Protein AF-A0A1Y1MXB8-F1 (afdb_monomer_lite)

Structure (mmCIF, N/CA/C/O backbone):
data_AF-A0A1Y1MXB8-F1
#
_entry.id   AF-A0A1Y1MXB8-F1
#
loop_
_atom_site.group_PDB
_atom_site.id
_atom_site.type_symbol
_atom_site.label_atom_id
_atom_site.label_alt_id
_atom_site.label_comp_id
_atom_site.label_asym_id
_atom_site.label_entity_id
_atom_site.label_seq_id
_atom_site.pdbx_PDB_ins_code
_atom_site.Cartn_x
_atom_site.Cartn_y
_atom_site.Cartn_z
_atom_site.occupancy
_atom_site.B_iso_or_equiv
_atom_site.auth_seq_id
_atom_site.auth_comp_id
_atom_site.auth_asym_id
_atom_site.auth_atom_id
_atom_site.pdbx_PDB_model_num
ATOM 1 N N . PRO A 1 1 ? 16.538 -4.956 -11.810 1.00 76.12 1 PRO A N 1
ATOM 2 C CA . PRO A 1 1 ? 15.158 -5.272 -11.363 1.00 76.12 1 PRO A CA 1
ATOM 3 C C . PRO A 1 1 ? 15.007 -4.796 -9.917 1.00 76.12 1 PRO A C 1
ATOM 5 O O . PRO A 1 1 ? 15.850 -5.160 -9.105 1.00 76.12 1 PRO A O 1
ATOM 8 N N . ALA A 1 2 ? 14.017 -3.955 -9.611 1.00 78.62 2 ALA A N 1
ATOM 9 C CA . ALA A 1 2 ? 13.865 -3.388 -8.269 1.00 78.62 2 ALA A CA 1
ATOM 10 C C . ALA A 1 2 ? 13.300 -4.430 -7.289 1.00 78.62 2 ALA A C 1
ATOM 12 O O . ALA A 1 2 ? 12.274 -5.040 -7.581 1.00 78.62 2 ALA A O 1
ATOM 13 N N . THR A 1 3 ? 13.949 -4.638 -6.143 1.00 83.38 3 THR A N 1
ATOM 14 C CA . THR A 1 3 ? 13.472 -5.539 -5.070 1.00 83.38 3 THR A CA 1
ATOM 15 C C . THR A 1 3 ? 12.771 -4.795 -3.937 1.00 83.38 3 THR A C 1
ATOM 17 O O . THR A 1 3 ? 12.147 -5.421 -3.090 1.00 83.38 3 THR A O 1
ATOM 20 N N . GLY A 1 4 ? 12.876 -3.463 -3.911 1.00 80.38 4 GLY A N 1
ATOM 21 C CA . GLY A 1 4 ? 12.243 -2.609 -2.904 1.00 80.38 4 GLY A CA 1
ATOM 22 C C . GLY A 1 4 ? 10.760 -2.325 -3.154 1.00 80.38 4 GLY A C 1
ATOM 23 O O . GLY A 1 4 ? 10.104 -1.804 -2.261 1.00 80.38 4 GLY A O 1
ATOM 24 N N . PHE A 1 5 ? 10.234 -2.686 -4.327 1.00 85.31 5 PHE A N 1
ATOM 25 C CA . PHE A 1 5 ? 8.853 -2.406 -4.720 1.00 85.31 5 PHE A CA 1
ATOM 26 C C . PHE A 1 5 ? 7.960 -3.641 -4.632 1.00 85.31 5 PHE A C 1
ATOM 28 O O . PHE A 1 5 ? 8.406 -4.770 -4.864 1.00 85.31 5 PHE A O 1
ATOM 35 N N . GLY A 1 6 ? 6.673 -3.405 -4.389 1.00 90.00 6 GLY A N 1
ATOM 36 C CA . GLY A 1 6 ? 5.624 -4.375 -4.663 1.00 90.00 6 GLY A CA 1
ATOM 37 C C . GLY A 1 6 ? 5.413 -4.583 -6.161 1.00 90.00 6 GLY A C 1
ATOM 38 O O . GLY A 1 6 ? 5.703 -3.715 -6.987 1.00 90.00 6 GLY A O 1
ATOM 39 N N . TYR A 1 7 ? 4.907 -5.755 -6.528 1.00 93.50 7 TYR A N 1
ATOM 40 C CA . TYR A 1 7 ? 4.606 -6.138 -7.901 1.00 93.50 7 TYR A CA 1
ATOM 41 C C . TYR A 1 7 ? 3.158 -6.609 -8.021 1.00 93.50 7 TYR A C 1
ATOM 43 O O . TYR A 1 7 ? 2.707 -7.503 -7.310 1.00 93.50 7 TYR A O 1
ATOM 51 N N . VAL A 1 8 ? 2.450 -6.043 -8.991 1.00 95.38 8 VAL A N 1
ATOM 52 C CA . VAL A 1 8 ? 1.054 -6.328 -9.316 1.00 95.38 8 VAL A CA 1
ATOM 53 C C . VAL A 1 8 ? 1.012 -7.152 -10.596 1.00 95.38 8 VAL A C 1
ATOM 55 O O . VAL A 1 8 ? 1.450 -6.685 -11.651 1.00 95.38 8 VAL A O 1
ATOM 58 N N . LYS A 1 9 ? 0.477 -8.372 -10.530 1.00 95.69 9 LYS A N 1
ATOM 59 C CA . LYS A 1 9 ? 0.225 -9.207 -11.707 1.00 95.69 9 LYS A CA 1
ATOM 60 C C . LYS A 1 9 ? -1.067 -8.762 -12.383 1.00 95.69 9 LYS A C 1
ATOM 62 O O . LYS A 1 9 ? -2.142 -8.821 -11.786 1.00 95.69 9 LYS A O 1
ATOM 67 N N . LEU A 1 10 ? -0.962 -8.366 -13.646 1.00 96.25 10 LEU A N 1
ATOM 68 C CA . LEU A 1 10 ? -2.102 -8.001 -14.474 1.00 96.25 10 LEU A CA 1
ATOM 69 C C . LEU A 1 10 ? -2.939 -9.240 -14.791 1.00 96.25 10 LEU A C 1
ATOM 71 O O . LEU A 1 10 ? -2.434 -10.213 -15.353 1.00 96.25 10 LEU A O 1
ATOM 75 N N . GLY A 1 11 ? -4.221 -9.163 -14.463 1.00 95.81 11 GLY A N 1
ATOM 76 C CA . GLY A 1 11 ? -5.233 -10.130 -14.846 1.00 95.81 11 GLY A CA 1
ATOM 77 C C . GLY A 1 11 ? -6.029 -9.700 -16.069 1.00 95.81 11 GLY A C 1
ATOM 78 O O . GLY A 1 11 ? -5.557 -8.955 -16.949 1.00 95.81 11 GLY A O 1
ATOM 79 N N . ASP A 1 12 ? -7.265 -10.183 -16.099 1.00 96.50 12 ASP A N 1
ATOM 80 C CA . ASP A 1 12 ? -8.226 -9.907 -17.157 1.00 96.50 12 ASP A CA 1
ATOM 81 C C . ASP A 1 12 ? -8.563 -8.419 -17.246 1.00 96.50 12 ASP A C 1
ATOM 83 O O . ASP A 1 12 ? -8.413 -7.648 -16.293 1.00 96.50 12 ASP A O 1
ATOM 87 N N . LYS A 1 13 ? -8.983 -7.996 -18.438 1.00 96.50 13 LYS A N 1
ATOM 88 C CA . LYS A 1 13 ? -9.492 -6.640 -18.639 1.00 96.50 13 LYS A CA 1
ATOM 89 C C . LYS A 1 13 ? -10.829 -6.491 -17.933 1.00 96.50 13 LYS A C 1
ATOM 91 O O . LYS A 1 13 ? -11.679 -7.370 -18.036 1.00 96.50 13 LYS A O 1
ATOM 96 N N . LEU A 1 14 ? -11.004 -5.363 -17.257 1.00 96.50 14 LEU A N 1
ATOM 97 C CA . LEU A 1 14 ? -12.278 -4.986 -16.668 1.00 96.50 14 LEU A CA 1
ATOM 98 C C . LEU A 1 14 ? -12.977 -4.001 -17.599 1.00 96.50 14 LEU A C 1
ATOM 100 O O . LEU A 1 14 ? -12.355 -3.064 -18.101 1.00 96.50 14 LEU A O 1
ATOM 104 N N . ASP A 1 15 ? -14.270 -4.215 -17.819 1.00 95.00 15 ASP A N 1
ATOM 105 C CA . ASP A 1 15 ? -15.105 -3.297 -18.587 1.00 95.00 15 ASP A CA 1
ATOM 106 C C . ASP A 1 15 ? -15.620 -2.186 -17.665 1.00 95.00 15 ASP A C 1
ATOM 108 O O . ASP A 1 15 ? -16.683 -2.290 -17.052 1.00 95.00 15 ASP A O 1
ATOM 112 N N . VAL A 1 16 ? -14.792 -1.154 -17.479 1.00 93.81 16 VAL A N 1
ATOM 113 C CA . VAL A 1 16 ? -15.095 -0.009 -16.614 1.00 93.81 16 VAL A CA 1
ATOM 114 C C . VAL A 1 16 ? -15.215 1.255 -17.470 1.00 93.81 16 VAL A C 1
ATOM 116 O O . VAL A 1 16 ? -14.237 1.650 -18.118 1.00 93.81 16 VAL A O 1
ATOM 119 N N . PRO A 1 17 ? -16.374 1.942 -17.455 1.00 94.12 17 PRO A N 1
ATOM 120 C CA . PRO A 1 17 ? -16.541 3.211 -18.154 1.00 94.12 17 PRO A CA 1
ATOM 121 C C . PRO A 1 17 ? -15.455 4.222 -17.767 1.00 94.12 17 PRO A C 1
ATOM 123 O O . PRO A 1 17 ? -15.167 4.416 -16.588 1.00 94.12 17 PRO A O 1
ATOM 126 N N . ASN A 1 18 ? -14.865 4.884 -18.765 1.00 92.81 18 ASN A N 1
ATOM 127 C CA . ASN A 1 18 ? -13.768 5.855 -18.620 1.00 92.81 18 ASN A CA 1
ATOM 128 C C . ASN A 1 18 ? -12.433 5.297 -18.081 1.00 92.81 18 ASN A C 1
ATOM 130 O O . ASN A 1 18 ? -11.505 6.073 -17.863 1.00 92.81 18 ASN A O 1
ATOM 134 N N . ALA A 1 19 ? -12.291 3.978 -17.926 1.00 93.31 19 ALA A N 1
ATOM 135 C CA . ALA A 1 19 ? -11.037 3.336 -17.528 1.00 93.31 19 ALA A CA 1
ATOM 136 C C . ALA A 1 19 ? -10.708 2.130 -18.437 1.00 93.31 19 ALA A C 1
ATOM 138 O O . ALA A 1 19 ? -10.658 0.992 -17.973 1.00 93.31 19 ALA A O 1
ATOM 139 N N . PRO A 1 20 ? -10.436 2.349 -19.740 1.00 93.44 20 PRO A N 1
ATOM 140 C CA . PRO A 1 20 ? -10.255 1.269 -20.723 1.00 93.44 20 PRO A CA 1
ATOM 141 C C . PRO A 1 20 ? -9.004 0.405 -20.490 1.00 93.44 20 PRO A C 1
ATOM 143 O O . PRO A 1 20 ? -8.865 -0.674 -21.069 1.00 93.44 20 PRO A O 1
ATOM 146 N N . SER A 1 21 ? -8.064 0.884 -19.673 1.00 94.88 21 SER A N 1
ATOM 147 C CA . SER A 1 21 ? -6.863 0.149 -19.276 1.00 94.88 21 SER A CA 1
ATOM 148 C C . SER A 1 21 ? -7.030 -0.611 -17.960 1.00 94.88 21 SER A C 1
ATOM 150 O O . SER A 1 21 ? -6.074 -1.269 -17.552 1.00 94.88 21 SER A O 1
ATOM 152 N N . ALA A 1 22 ? -8.199 -0.550 -17.310 1.00 96.62 22 ALA A N 1
ATOM 153 C CA . ALA A 1 22 ? -8.449 -1.227 -16.044 1.00 96.62 22 ALA A CA 1
ATOM 154 C C . ALA A 1 22 ? -8.281 -2.745 -16.181 1.00 96.62 22 ALA A C 1
ATOM 156 O O . ALA A 1 22 ? -8.768 -3.383 -17.122 1.00 96.62 22 ALA A O 1
ATOM 157 N N . ARG A 1 23 ? -7.570 -3.331 -15.221 1.00 97.44 23 ARG A N 1
ATOM 158 C CA . ARG A 1 23 ? -7.317 -4.769 -15.137 1.00 97.44 23 ARG A CA 1
ATOM 159 C C . ARG A 1 23 ? -7.664 -5.263 -13.751 1.00 97.44 23 ARG A C 1
ATOM 161 O O . ARG A 1 23 ? -7.448 -4.550 -12.774 1.00 97.44 23 ARG A O 1
ATOM 168 N N . LEU A 1 24 ? -8.126 -6.500 -13.669 1.00 97.44 24 LEU A N 1
ATOM 169 C CA . LEU A 1 24 ? -8.154 -7.215 -12.406 1.00 97.44 24 LEU A CA 1
ATOM 170 C C . LEU A 1 24 ? -6.713 -7.441 -11.938 1.00 97.44 24 LEU A C 1
ATOM 172 O O . LEU A 1 24 ? -5.819 -7.664 -12.759 1.00 97.44 24 LEU A O 1
ATOM 176 N N . VAL A 1 25 ? -6.475 -7.399 -10.633 1.00 96.44 25 VAL A N 1
ATOM 177 C CA . VAL A 1 25 ? -5.205 -7.851 -10.065 1.00 96.44 25 VAL A CA 1
ATOM 178 C C . VAL A 1 25 ? -5.309 -9.343 -9.787 1.00 96.44 25 VAL A C 1
ATOM 180 O O . VAL A 1 25 ? -6.090 -9.759 -8.943 1.00 96.44 25 VAL A O 1
ATOM 183 N N . SER A 1 26 ? -4.524 -10.158 -10.495 1.00 92.69 26 SER A N 1
ATOM 184 C CA . SER A 1 26 ? -4.525 -11.618 -10.289 1.00 92.69 26 SER A CA 1
ATOM 185 C C . SER A 1 26 ? -3.614 -12.071 -9.154 1.00 92.69 26 SER A C 1
ATOM 187 O O . SER A 1 26 ? -3.736 -13.195 -8.680 1.00 92.69 26 SER A O 1
ATOM 189 N N . ALA A 1 27 ? -2.629 -11.251 -8.800 1.00 90.06 27 ALA A N 1
ATOM 190 C CA . ALA A 1 27 ? -1.751 -11.473 -7.665 1.00 90.06 27 ALA A CA 1
ATOM 191 C C . ALA A 1 27 ? -1.083 -10.152 -7.298 1.00 90.06 27 ALA A C 1
ATOM 193 O O . ALA A 1 27 ? -0.713 -9.372 -8.181 1.00 90.06 27 ALA A O 1
ATOM 194 N N . PHE A 1 28 ? -0.871 -9.946 -6.011 1.00 89.94 28 PHE A N 1
ATOM 195 C CA . PHE A 1 28 ? -0.035 -8.882 -5.489 1.00 89.94 28 PHE A CA 1
ATOM 196 C C . PHE A 1 28 ? 1.137 -9.535 -4.762 1.00 89.94 28 PHE A C 1
ATOM 198 O O . PHE A 1 28 ? 0.955 -10.565 -4.114 1.00 89.94 28 PHE A O 1
ATOM 205 N N . LYS A 1 29 ? 2.348 -8.996 -4.914 1.00 87.31 29 LYS A N 1
ATOM 206 C CA . LYS A 1 29 ? 3.492 -9.473 -4.145 1.00 87.31 29 LYS A CA 1
ATOM 207 C C . LYS A 1 29 ? 4.392 -8.340 -3.700 1.00 87.31 29 LYS A C 1
ATOM 209 O O . LYS A 1 29 ? 5.020 -7.702 -4.542 1.00 87.31 29 LYS A O 1
ATOM 214 N N . GLU A 1 30 ? 4.514 -8.159 -2.393 1.00 83.81 30 GLU A N 1
ATOM 215 C CA . GLU A 1 30 ? 5.407 -7.155 -1.821 1.00 83.81 30 GLU A CA 1
ATOM 216 C C . GLU A 1 30 ? 6.869 -7.634 -1.804 1.00 83.81 30 GLU A C 1
ATOM 218 O O . GLU A 1 30 ? 7.161 -8.754 -1.377 1.00 83.81 30 GLU A O 1
ATOM 223 N N . LYS A 1 31 ? 7.782 -6.782 -2.295 1.00 85.75 31 LYS A N 1
ATOM 224 C CA . LYS A 1 31 ? 9.251 -6.913 -2.186 1.00 85.75 31 LYS A CA 1
ATOM 225 C C . LYS A 1 31 ? 9.808 -8.320 -2.481 1.00 85.75 31 LYS A C 1
ATOM 227 O O . LYS A 1 31 ? 10.408 -8.950 -1.605 1.00 85.75 31 LYS A O 1
ATOM 232 N N . PRO A 1 32 ? 9.625 -8.850 -3.708 1.00 86.25 32 PRO A N 1
ATOM 233 C CA . PRO A 1 32 ? 10.180 -10.146 -4.081 1.00 86.25 32 PRO A CA 1
ATOM 234 C C . PRO A 1 32 ? 11.715 -10.117 -4.137 1.00 86.25 32 PRO A C 1
ATOM 236 O O . PRO A 1 32 ? 12.337 -9.069 -4.327 1.00 86.25 32 PRO A O 1
ATOM 239 N N . ASP A 1 33 ? 12.335 -11.296 -4.056 1.00 90.62 33 ASP A N 1
ATOM 240 C CA . ASP A 1 33 ? 13.771 -11.441 -4.293 1.00 90.62 33 ASP A CA 1
ATOM 241 C C . ASP A 1 33 ? 14.160 -11.034 -5.733 1.00 90.62 33 ASP A C 1
ATOM 243 O O . ASP A 1 33 ? 13.332 -11.000 -6.649 1.00 90.62 33 ASP A O 1
ATOM 247 N N . ALA A 1 34 ? 15.445 -10.744 -5.955 1.00 90.19 34 ALA A N 1
ATOM 248 C CA . ALA A 1 34 ? 15.939 -10.213 -7.229 1.00 90.19 34 ALA A CA 1
ATOM 249 C C . ALA A 1 34 ? 15.679 -11.132 -8.435 1.00 90.19 34 ALA A C 1
ATOM 251 O O . ALA A 1 34 ? 15.426 -10.643 -9.541 1.00 90.19 34 ALA A O 1
ATOM 252 N N . TYR A 1 35 ? 15.725 -12.451 -8.237 1.00 92.25 35 TYR A N 1
ATOM 253 C CA . TYR A 1 35 ? 15.480 -13.423 -9.299 1.00 92.25 35 TYR A CA 1
ATOM 254 C C . TYR A 1 35 ? 13.995 -13.453 -9.674 1.00 92.25 35 TYR A C 1
ATOM 256 O O . TYR A 1 35 ? 13.644 -13.414 -10.857 1.00 92.25 35 TYR A O 1
ATOM 264 N N . THR A 1 36 ? 13.117 -13.436 -8.674 1.00 90.94 36 THR A N 1
ATOM 265 C CA . THR A 1 36 ? 11.668 -13.336 -8.860 1.00 90.94 36 THR A CA 1
ATOM 266 C C . THR A 1 36 ? 11.277 -12.008 -9.519 1.00 90.94 36 THR A C 1
ATOM 268 O O . THR A 1 36 ? 10.546 -12.008 -10.510 1.00 90.94 36 THR A O 1
ATOM 271 N N . ALA A 1 37 ? 11.838 -10.882 -9.068 1.00 91.12 37 ALA A N 1
ATOM 272 C CA . ALA A 1 37 ? 11.625 -9.565 -9.670 1.00 91.12 37 ALA A CA 1
ATOM 273 C C . ALA A 1 37 ? 12.031 -9.528 -11.156 1.00 91.12 37 ALA A C 1
ATOM 275 O O . ALA A 1 37 ? 11.303 -8.998 -11.999 1.00 91.12 37 ALA A O 1
ATOM 276 N N . ALA A 1 38 ? 13.171 -10.135 -11.509 1.00 90.88 38 ALA A N 1
ATOM 277 C CA . ALA A 1 38 ? 13.617 -10.234 -12.899 1.00 90.88 38 ALA A CA 1
ATOM 278 C C . ALA A 1 38 ? 12.622 -11.014 -13.774 1.00 90.88 38 ALA A C 1
ATOM 280 O O . ALA A 1 38 ? 12.313 -10.584 -14.887 1.00 90.88 38 ALA A O 1
ATOM 281 N N . LYS A 1 39 ? 12.083 -12.129 -13.261 1.00 92.94 39 LYS A N 1
ATOM 282 C CA . LYS A 1 39 ? 11.050 -12.921 -13.948 1.00 92.94 39 LYS A CA 1
ATOM 283 C C . LYS A 1 39 ? 9.745 -12.156 -14.135 1.00 92.94 39 LYS A C 1
ATOM 285 O O . LYS A 1 39 ? 9.106 -12.267 -15.179 1.00 92.94 39 LYS A O 1
ATOM 290 N N . TYR A 1 40 ? 9.335 -11.385 -13.133 1.00 93.44 40 TYR A N 1
ATOM 291 C CA . TYR A 1 40 ? 8.126 -10.572 -13.217 1.00 93.44 40 TYR A CA 1
ATOM 292 C C . TYR A 1 40 ? 8.223 -9.555 -14.351 1.00 93.44 40 TYR A C 1
ATOM 294 O O . TYR A 1 40 ? 7.330 -9.507 -15.200 1.00 93.44 40 TYR A O 1
ATOM 302 N N . LEU A 1 41 ? 9.338 -8.824 -14.429 1.00 88.31 41 LEU A N 1
ATOM 303 C CA . LEU A 1 41 ? 9.574 -7.861 -15.503 1.00 88.31 41 LEU A CA 1
ATOM 304 C C . LEU A 1 41 ? 9.656 -8.535 -16.877 1.00 88.31 41 LEU A C 1
ATOM 306 O O . LEU A 1 41 ? 9.004 -8.075 -17.814 1.00 88.31 41 LEU A O 1
ATOM 310 N N . SER A 1 42 ? 10.394 -9.644 -17.001 1.00 92.19 42 SER A N 1
ATOM 311 C CA . SER A 1 42 ? 10.560 -10.327 -18.292 1.00 92.19 42 SER A CA 1
ATOM 312 C C . SER A 1 42 ? 9.260 -10.918 -18.837 1.00 92.19 42 SER A C 1
ATOM 314 O O . SER A 1 42 ? 9.098 -11.023 -20.050 1.00 92.19 42 SER A O 1
ATOM 316 N N . SER A 1 43 ? 8.306 -11.258 -17.966 1.00 93.06 43 SER A N 1
ATOM 317 C CA . SER A 1 43 ? 6.996 -11.760 -18.388 1.00 93.06 43 SER A CA 1
ATOM 318 C C . SER A 1 43 ? 6.112 -10.706 -19.068 1.00 93.06 43 SER A C 1
ATOM 320 O O . SER A 1 43 ? 5.132 -11.068 -19.713 1.00 93.06 43 SER A O 1
ATOM 322 N N . GLY A 1 44 ? 6.380 -9.410 -18.858 1.00 91.62 44 GLY A N 1
ATOM 323 C CA . GLY A 1 44 ? 5.525 -8.303 -19.309 1.00 91.62 44 GLY A CA 1
ATOM 324 C C . GLY A 1 44 ? 4.167 -8.192 -18.593 1.00 91.62 44 GLY A C 1
ATOM 325 O O . GLY A 1 44 ? 3.454 -7.200 -18.778 1.00 91.62 44 GLY A O 1
ATOM 326 N N . ASN A 1 45 ? 3.824 -9.160 -17.738 1.00 93.62 45 ASN A N 1
ATOM 327 C CA . ASN A 1 45 ? 2.526 -9.277 -17.071 1.00 93.62 45 ASN A CA 1
ATOM 328 C C . ASN A 1 45 ? 2.496 -8.661 -15.671 1.00 93.62 45 ASN A C 1
ATOM 330 O O . ASN A 1 45 ? 1.454 -8.688 -15.027 1.00 93.62 45 ASN A O 1
ATOM 334 N N . TYR A 1 46 ? 3.611 -8.110 -15.193 1.00 94.50 46 TYR A N 1
ATOM 335 C CA . TYR A 1 46 ? 3.680 -7.446 -13.896 1.00 94.50 46 TYR A CA 1
ATOM 336 C C . TYR A 1 46 ? 3.941 -5.949 -14.049 1.00 94.50 46 TYR A C 1
ATOM 338 O O . TYR A 1 46 ? 4.567 -5.501 -15.014 1.00 94.50 46 TYR A O 1
ATOM 346 N N . ARG A 1 47 ? 3.450 -5.169 -13.091 1.00 93.62 47 ARG A N 1
ATOM 347 C CA . ARG A 1 47 ? 3.759 -3.747 -12.904 1.00 93.62 47 ARG A CA 1
ATOM 348 C C . ARG A 1 47 ? 4.240 -3.527 -11.479 1.00 93.62 47 ARG A C 1
ATOM 350 O O . ARG A 1 47 ? 3.913 -4.327 -10.609 1.00 93.62 47 ARG A O 1
ATOM 357 N N . TRP A 1 48 ? 4.997 -2.464 -11.246 1.00 93.88 48 TRP A N 1
ATOM 358 C CA . TRP A 1 48 ? 5.279 -2.042 -9.878 1.00 93.88 4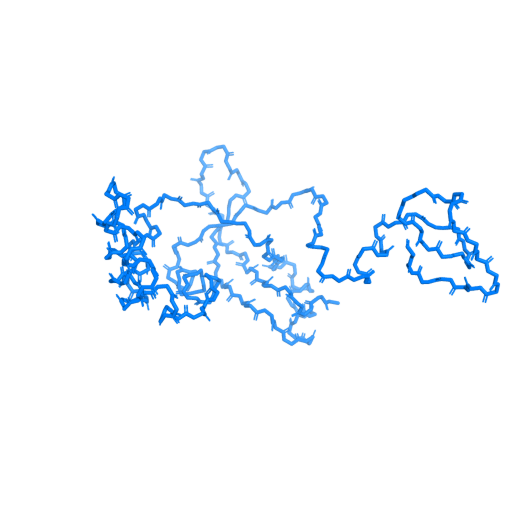8 TRP A CA 1
ATOM 359 C C . TRP A 1 48 ? 4.009 -1.521 -9.212 1.00 93.88 48 TRP A C 1
ATOM 361 O O . TRP A 1 48 ? 3.173 -0.889 -9.862 1.00 93.88 48 TRP A O 1
ATOM 371 N N . ASN A 1 49 ? 3.868 -1.812 -7.924 1.00 92.75 49 ASN A N 1
ATOM 372 C CA . ASN A 1 49 ? 2.933 -1.115 -7.063 1.00 92.75 49 ASN A CA 1
ATOM 373 C C . ASN A 1 49 ? 3.501 0.275 -6.758 1.00 92.75 49 ASN A C 1
ATOM 375 O O . ASN A 1 49 ? 4.606 0.379 -6.235 1.00 92.75 49 ASN A O 1
ATOM 379 N N . ALA A 1 50 ? 2.742 1.321 -7.074 1.00 90.69 50 ALA A N 1
ATOM 380 C CA . ALA A 1 50 ? 3.152 2.707 -6.853 1.00 90.69 50 ALA A CA 1
ATOM 381 C C . ALA A 1 50 ? 2.779 3.236 -5.452 1.00 90.69 50 ALA A C 1
ATOM 383 O O . ALA A 1 50 ? 2.868 4.437 -5.217 1.00 90.69 50 ALA A O 1
ATOM 384 N N . GLY A 1 51 ? 2.265 2.377 -4.560 1.00 89.62 51 GLY A N 1
ATOM 385 C CA . GLY A 1 51 ? 1.830 2.760 -3.209 1.00 89.62 51 GLY A CA 1
ATOM 386 C C . GLY A 1 51 ? 0.563 3.625 -3.170 1.00 89.62 51 GLY A C 1
ATOM 387 O O . GLY A 1 51 ? 0.213 4.172 -2.128 1.00 89.62 51 GLY A O 1
ATOM 388 N N . MET A 1 52 ? -0.139 3.769 -4.298 1.00 92.94 52 MET A N 1
ATOM 389 C CA . MET A 1 52 ? -1.355 4.573 -4.410 1.00 92.94 52 MET A CA 1
ATOM 390 C C . MET A 1 52 ? -2.593 3.680 -4.474 1.00 92.94 52 MET A C 1
ATOM 392 O O . MET A 1 52 ? -2.739 2.871 -5.390 1.00 92.94 52 MET A O 1
ATOM 396 N N . PHE A 1 53 ? -3.523 3.896 -3.544 1.00 94.56 53 PHE A N 1
ATOM 397 C CA . PHE A 1 53 ? -4.792 3.178 -3.469 1.00 94.56 53 PHE A CA 1
ATOM 398 C C . PHE A 1 53 ? -5.970 4.148 -3.532 1.00 94.56 53 PHE A C 1
ATOM 400 O O . PHE A 1 53 ? -5.948 5.219 -2.928 1.00 94.56 53 PHE A O 1
ATOM 407 N N . VAL A 1 54 ? -7.029 3.750 -4.239 1.00 95.69 54 VAL A N 1
ATOM 408 C CA . VAL A 1 54 ? -8.300 4.481 -4.280 1.00 95.69 54 VAL A CA 1
ATOM 409 C C . VAL A 1 54 ? -9.417 3.504 -3.956 1.00 95.69 54 VAL A C 1
ATOM 411 O O . VAL A 1 54 ? -9.604 2.505 -4.646 1.00 95.69 54 VAL A O 1
ATOM 414 N N . THR A 1 55 ? -10.163 3.788 -2.895 1.00 96.25 55 THR A N 1
ATOM 415 C CA . THR A 1 55 ? -11.263 2.945 -2.427 1.00 96.25 55 THR A CA 1
ATOM 416 C C . THR A 1 55 ? -12.288 3.789 -1.678 1.00 96.25 55 THR A C 1
ATOM 418 O O . THR A 1 55 ? -11.981 4.877 -1.186 1.00 96.25 55 THR A O 1
ATOM 421 N N . LYS A 1 56 ? -13.525 3.298 -1.586 1.00 97.69 56 LYS A N 1
ATOM 422 C CA . LYS A 1 56 ? -14.505 3.887 -0.670 1.00 97.69 56 LYS A CA 1
ATOM 423 C C . LYS A 1 56 ? -14.058 3.599 0.761 1.00 97.69 56 LYS A C 1
ATOM 425 O O . LYS A 1 56 ? -13.675 2.472 1.062 1.00 97.69 56 LYS A O 1
ATOM 430 N N . ALA A 1 57 ? -14.190 4.583 1.650 1.00 96.25 57 ALA A N 1
ATOM 431 C CA . ALA A 1 57 ? -13.842 4.415 3.061 1.00 96.25 57 ALA A CA 1
ATOM 432 C C . ALA A 1 57 ? -14.569 3.218 3.699 1.00 96.25 57 ALA A C 1
ATOM 434 O O . ALA A 1 57 ? -13.944 2.422 4.387 1.00 96.25 57 ALA A O 1
ATOM 435 N N . SER A 1 58 ? -15.860 3.034 3.394 1.00 97.25 58 SER A N 1
ATOM 436 C CA . SER A 1 58 ? -16.634 1.882 3.873 1.00 97.25 58 SER A CA 1
ATOM 437 C C . SER A 1 58 ? -16.057 0.552 3.387 1.00 97.25 58 SER A C 1
ATOM 439 O O . SER A 1 58 ? -15.865 -0.351 4.183 1.00 97.25 58 SER A O 1
ATOM 441 N N . THR A 1 59 ? -15.705 0.453 2.101 1.00 97.81 59 THR A N 1
ATOM 442 C CA . THR A 1 59 ? -15.108 -0.760 1.527 1.00 97.81 59 THR A CA 1
ATOM 443 C C . THR A 1 59 ? -13.760 -1.073 2.162 1.00 97.81 59 THR A C 1
ATOM 445 O O . THR A 1 59 ? -13.477 -2.235 2.425 1.00 97.81 59 THR A O 1
ATOM 448 N N . LEU A 1 60 ? -12.935 -0.057 2.434 1.00 97.69 60 LEU A N 1
ATOM 449 C CA . LEU A 1 60 ? -11.688 -0.263 3.165 1.00 97.69 60 LEU A CA 1
ATOM 450 C C . LEU A 1 60 ? -11.956 -0.788 4.576 1.00 97.69 60 LEU A C 1
ATOM 452 O O . LEU A 1 60 ? -11.355 -1.780 4.962 1.00 97.69 60 LEU A O 1
ATOM 456 N N . MET A 1 61 ? -12.871 -0.167 5.322 1.00 97.56 61 MET A N 1
ATOM 457 C CA . MET A 1 61 ? -13.185 -0.606 6.684 1.00 97.56 61 MET A CA 1
ATOM 458 C C . MET A 1 61 ? -13.789 -2.013 6.724 1.00 97.56 61 MET A C 1
ATOM 460 O O . MET A 1 61 ? -13.448 -2.775 7.622 1.00 97.56 61 MET A O 1
ATOM 464 N N . ASP A 1 62 ? -14.602 -2.393 5.736 1.00 98.25 62 ASP A N 1
ATOM 465 C CA . ASP A 1 62 ? -15.115 -3.760 5.604 1.00 98.25 62 ASP A CA 1
ATOM 466 C C . ASP A 1 62 ? -13.972 -4.769 5.397 1.00 98.25 62 ASP A C 1
ATOM 468 O O . ASP A 1 62 ? -13.952 -5.810 6.047 1.00 98.25 62 ASP A O 1
ATOM 472 N N . LEU A 1 63 ? -12.987 -4.444 4.549 1.00 98.06 63 LEU A N 1
ATOM 473 C CA . LEU A 1 63 ? -11.803 -5.289 4.341 1.00 98.06 63 LEU A CA 1
ATOM 474 C C . LEU A 1 63 ? -10.922 -5.364 5.596 1.00 98.06 63 LEU A C 1
ATOM 476 O O . LEU A 1 63 ? -10.454 -6.440 5.948 1.00 98.06 63 LEU A O 1
ATOM 480 N N . VAL A 1 64 ? -10.715 -4.242 6.297 1.00 97.81 64 VAL A N 1
ATOM 481 C CA . VAL A 1 64 ? -9.955 -4.224 7.560 1.00 97.81 64 VAL A CA 1
ATOM 482 C C . VAL A 1 64 ? -10.671 -5.070 8.611 1.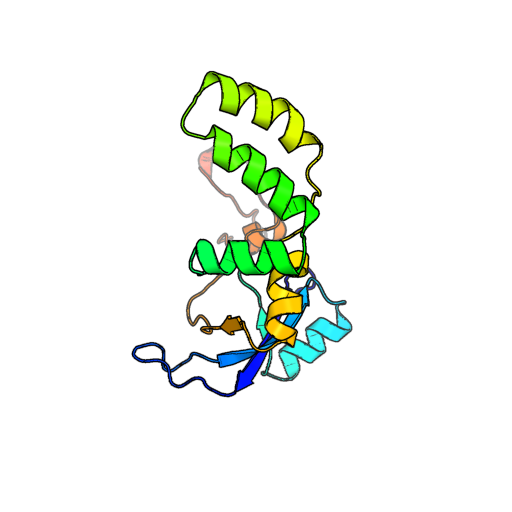00 97.81 64 VAL A C 1
ATOM 484 O O . VAL A 1 64 ? -10.027 -5.830 9.316 1.00 97.81 64 VAL A O 1
ATOM 487 N N . LYS A 1 65 ? -12.003 -5.008 8.693 1.00 98.12 65 LYS A N 1
ATOM 488 C CA . LYS A 1 65 ? -12.792 -5.865 9.588 1.00 98.12 65 LYS A CA 1
ATOM 489 C C . LYS A 1 65 ? -12.619 -7.349 9.284 1.00 98.12 65 LYS A C 1
ATOM 491 O O . LYS A 1 65 ? -12.616 -8.162 10.203 1.00 98.12 65 LYS A O 1
ATOM 496 N N . GLU A 1 66 ? -12.562 -7.683 8.001 1.00 98.12 66 GLU A N 1
ATOM 497 C CA . GLU A 1 66 ? -12.479 -9.054 7.516 1.00 98.12 66 GLU A CA 1
ATOM 498 C C . GLU A 1 66 ? -11.090 -9.661 7.742 1.00 98.12 66 GLU A C 1
ATOM 500 O O . GLU A 1 66 ? -10.996 -10.777 8.251 1.00 98.12 66 GLU A O 1
ATOM 505 N N . TYR A 1 67 ? -10.026 -8.928 7.410 1.00 97.62 67 TYR A N 1
ATOM 506 C CA . TYR A 1 67 ? -8.656 -9.449 7.449 1.00 97.62 67 TYR A CA 1
ATOM 507 C C . TYR A 1 67 ? -7.901 -9.113 8.738 1.00 97.62 67 TYR A C 1
ATOM 509 O O . TYR A 1 67 ? -7.082 -9.909 9.181 1.00 97.62 67 TYR A O 1
ATOM 517 N N . GLU A 1 68 ? -8.205 -7.975 9.363 1.00 97.25 68 GLU A N 1
ATOM 518 C CA . GLU A 1 68 ? -7.511 -7.451 10.545 1.00 97.25 68 GLU A CA 1
ATOM 519 C C . GLU A 1 68 ? -8.521 -7.037 11.644 1.00 97.25 68 GLU A C 1
ATOM 521 O O . GLU A 1 68 ? -8.636 -5.857 11.998 1.00 97.25 68 GLU A O 1
ATOM 526 N N . PRO A 1 69 ? -9.311 -7.979 12.200 1.00 97.12 69 PRO A N 1
ATOM 527 C CA . PRO A 1 69 ? -10.459 -7.663 13.056 1.00 97.12 69 PRO A CA 1
ATOM 528 C C . PRO A 1 69 ? -10.106 -6.905 14.346 1.00 97.12 69 PRO A C 1
ATOM 530 O O . PRO A 1 69 ? -10.886 -6.052 14.780 1.00 97.12 69 PRO A O 1
ATOM 533 N N . GLU A 1 70 ? -8.946 -7.172 14.956 1.00 96.69 70 GLU A N 1
ATOM 534 C CA . GLU A 1 70 ? -8.500 -6.416 16.137 1.00 96.69 70 GLU A CA 1
ATOM 535 C C . GLU A 1 70 ? -8.088 -4.984 15.762 1.00 96.69 70 GLU A C 1
ATOM 537 O O . GLU A 1 70 ? -8.522 -4.039 16.421 1.00 96.69 70 GLU A O 1
ATOM 542 N N . LEU A 1 71 ? -7.373 -4.792 14.644 1.00 96.94 71 LEU A N 1
ATOM 543 C CA . LEU A 1 71 ? -7.070 -3.457 14.117 1.00 96.94 71 LEU A CA 1
ATOM 544 C C . LEU A 1 71 ? -8.361 -2.688 13.805 1.00 96.94 71 LEU A C 1
ATOM 546 O O . LEU A 1 71 ? -8.494 -1.526 14.180 1.00 96.94 71 LEU A O 1
ATOM 550 N N . HIS A 1 72 ? -9.347 -3.332 13.173 1.00 97.88 72 HIS A N 1
ATOM 551 C CA . HIS A 1 72 ? -10.651 -2.724 12.914 1.00 97.88 72 HIS A CA 1
ATOM 552 C C . HIS A 1 72 ? -11.326 -2.244 14.203 1.00 97.88 72 HIS A C 1
ATOM 554 O O . HIS A 1 72 ? -11.842 -1.127 14.257 1.00 97.88 72 HIS A O 1
ATOM 560 N N . LYS A 1 73 ? -11.359 -3.089 15.236 1.00 97.69 73 LYS A N 1
ATOM 561 C CA . LYS A 1 73 ? -11.966 -2.775 16.534 1.00 97.69 73 LYS A CA 1
ATOM 562 C C . LYS A 1 73 ? -11.295 -1.567 17.188 1.00 97.69 73 LYS A C 1
ATOM 564 O O . LYS A 1 73 ? -11.994 -0.653 17.623 1.00 97.69 73 LYS A O 1
ATOM 569 N N . ASP A 1 74 ? -9.969 -1.527 17.198 1.00 96.75 74 ASP A N 1
ATOM 570 C CA . ASP A 1 74 ? -9.212 -0.427 17.792 1.00 96.75 74 ASP A CA 1
ATOM 571 C C . ASP A 1 74 ? -9.363 0.881 16.997 1.00 96.75 74 ASP A C 1
ATOM 573 O O . ASP A 1 74 ? -9.595 1.945 17.577 1.00 96.75 74 ASP A O 1
ATOM 577 N N . LEU A 1 75 ? -9.342 0.810 15.661 1.00 96.31 75 LEU A N 1
ATOM 578 C CA . LEU A 1 75 ? -9.635 1.957 14.794 1.00 96.31 75 LEU A CA 1
ATOM 579 C C . LEU A 1 75 ? -11.071 2.464 14.978 1.00 96.31 75 LEU A C 1
ATOM 581 O O . LEU A 1 75 ? -11.298 3.673 14.996 1.00 96.31 75 LEU A O 1
ATOM 585 N N . THR A 1 76 ? -12.036 1.558 15.159 1.00 97.00 76 THR A N 1
ATOM 586 C CA . THR A 1 76 ? -13.439 1.911 15.424 1.00 97.00 76 THR A CA 1
ATOM 587 C C . THR A 1 76 ? -13.560 2.651 16.752 1.00 97.00 76 THR A C 1
ATOM 589 O O . THR A 1 76 ? -14.196 3.698 16.804 1.00 97.00 76 THR A O 1
ATOM 592 N N . ARG A 1 77 ? -12.875 2.180 17.801 1.00 96.88 77 ARG A N 1
ATOM 593 C CA . ARG A 1 77 ? -12.843 2.845 19.110 1.00 96.88 77 ARG A CA 1
ATOM 594 C C . ARG A 1 77 ? -12.299 4.275 19.020 1.00 96.88 77 ARG A C 1
ATOM 596 O O . ARG A 1 77 ? -12.835 5.178 19.659 1.00 96.88 77 ARG A O 1
ATOM 603 N N . ILE A 1 78 ? -11.256 4.501 18.218 1.00 96.69 78 ILE A N 1
ATOM 604 C CA . ILE A 1 78 ? -10.732 5.852 17.949 1.00 96.69 78 ILE A CA 1
ATOM 605 C C . ILE A 1 78 ? -11.769 6.696 17.191 1.00 96.69 78 ILE A C 1
ATOM 607 O O . ILE A 1 78 ? -11.974 7.864 17.526 1.00 96.69 78 ILE A O 1
ATOM 611 N N . ALA A 1 79 ? -12.426 6.119 16.182 1.00 95.94 79 ALA A N 1
ATOM 612 C CA . ALA A 1 79 ? -13.412 6.810 15.355 1.00 95.94 79 ALA A CA 1
ATOM 613 C C . ALA A 1 79 ? -14.674 7.218 16.139 1.00 95.94 79 ALA A C 1
ATOM 615 O O . ALA A 1 79 ? -15.184 8.318 15.942 1.00 95.94 79 ALA A O 1
ATOM 616 N N . GLU A 1 80 ? -15.156 6.382 17.062 1.00 96.94 80 GLU A N 1
ATOM 617 C CA . GLU A 1 80 ? -16.319 6.677 17.916 1.00 96.94 80 GLU A CA 1
ATOM 618 C C . GLU A 1 80 ? -16.099 7.899 18.820 1.00 96.94 80 GLU A C 1
ATOM 620 O O . GLU A 1 80 ? -17.040 8.624 19.134 1.00 96.94 80 GLU A O 1
ATOM 625 N N . ALA A 1 81 ? -14.848 8.164 19.195 1.00 97.00 81 ALA A N 1
ATOM 626 C CA . ALA A 1 81 ? -14.465 9.303 20.018 1.00 97.00 81 ALA A CA 1
ATOM 627 C C . ALA A 1 81 ? -14.160 10.577 19.214 1.00 97.00 81 ALA A C 1
ATOM 629 O O . ALA A 1 81 ? -13.833 11.602 19.804 1.00 97.00 81 ALA A O 1
ATOM 630 N N . TRP A 1 82 ? -14.208 10.530 17.877 1.00 95.38 82 TRP A N 1
ATOM 631 C CA . TRP A 1 82 ? -13.536 11.518 17.026 1.00 95.38 82 TRP A CA 1
ATOM 632 C C . TRP A 1 82 ? -14.060 12.956 17.163 1.00 95.38 82 TRP A C 1
ATOM 634 O O . TRP A 1 82 ? -13.279 13.909 17.040 1.00 95.38 82 TRP A O 1
ATOM 644 N N . GLU A 1 83 ? -15.359 13.102 17.429 1.00 97.38 83 GLU A N 1
ATOM 645 C CA . GLU A 1 83 ? -16.049 14.392 17.567 1.00 97.38 83 GLU A CA 1
ATOM 646 C C . GLU A 1 83 ? -15.777 15.073 18.922 1.00 97.38 83 GLU A C 1
ATOM 648 O O . GLU A 1 83 ? -15.776 16.302 19.012 1.00 97.38 83 GLU A O 1
ATOM 653 N N . ASP A 1 84 ? -15.494 14.301 19.978 1.00 97.38 84 ASP A N 1
ATOM 654 C CA . ASP A 1 84 ? -15.130 14.834 21.293 1.00 97.38 84 ASP A CA 1
ATOM 655 C C . ASP A 1 84 ? -13.608 14.927 21.403 1.00 97.38 84 ASP A C 1
ATOM 657 O O . ASP A 1 84 ? -12.895 13.930 21.497 1.00 97.38 84 ASP A O 1
ATOM 661 N N . LYS A 1 85 ? -13.087 16.156 21.433 1.00 96.50 85 LYS A N 1
ATOM 662 C CA . LYS A 1 85 ? -11.642 16.399 21.483 1.00 96.50 85 LYS A CA 1
ATOM 663 C C . LYS A 1 85 ? -10.963 15.727 22.684 1.00 96.50 85 LYS A C 1
ATOM 665 O O . LYS A 1 85 ? -9.881 15.167 22.516 1.00 96.50 85 LYS A O 1
ATOM 670 N N . THR A 1 86 ? -11.557 15.801 23.873 1.00 97.12 86 THR A N 1
ATOM 671 C CA . THR A 1 86 ? -10.945 15.282 25.104 1.00 97.12 86 THR A CA 1
ATOM 672 C C . THR A 1 86 ? -10.971 13.756 25.119 1.00 97.12 86 THR A C 1
ATOM 674 O O . THR A 1 86 ? -9.952 13.131 25.433 1.00 97.12 86 THR A O 1
ATOM 677 N N . GLN A 1 87 ? -12.091 13.140 24.723 1.00 96.81 87 GLN A N 1
ATOM 678 C CA . GLN A 1 87 ? -12.146 11.685 24.549 1.00 96.81 87 GLN A CA 1
ATOM 679 C C . GLN A 1 87 ? -11.202 11.203 23.450 1.00 96.81 87 GLN A C 1
ATOM 681 O O . GLN A 1 87 ? -10.459 10.251 23.685 1.00 96.81 87 GLN A O 1
ATOM 686 N N . ARG A 1 88 ? -11.172 11.872 22.290 1.00 97.75 88 ARG A N 1
ATOM 687 C CA . ARG A 1 88 ? -10.275 11.528 21.182 1.00 97.75 88 ARG A CA 1
ATOM 688 C C . ARG A 1 88 ? -8.822 11.522 21.625 1.00 97.75 88 ARG A C 1
ATOM 690 O O . ARG A 1 88 ? -8.131 10.550 21.365 1.00 97.75 88 ARG A O 1
ATOM 697 N N . GLU A 1 89 ? -8.349 12.575 22.290 1.00 97.50 89 GLU A N 1
ATOM 698 C CA . GLU A 1 89 ? -6.958 12.646 22.762 1.00 97.50 89 GLU A CA 1
ATOM 699 C C . GLU A 1 89 ? -6.639 11.527 23.763 1.00 97.50 89 GLU A C 1
ATOM 701 O O . GLU A 1 89 ? -5.579 10.910 23.682 1.00 97.50 89 GLU A O 1
ATOM 706 N N . THR A 1 90 ? -7.569 11.219 24.669 1.00 98.00 90 THR A N 1
ATOM 707 C CA . THR A 1 90 ? -7.400 10.138 25.652 1.00 98.00 90 THR A CA 1
ATOM 708 C C . THR A 1 90 ? -7.303 8.774 24.968 1.00 98.00 90 THR A C 1
ATOM 710 O O . THR A 1 90 ? -6.343 8.039 25.187 1.00 98.00 90 THR A O 1
ATOM 713 N N . ILE A 1 91 ? -8.264 8.459 24.097 1.00 97.69 91 ILE A N 1
ATOM 714 C CA . ILE A 1 91 ? -8.349 7.164 23.412 1.00 97.69 91 ILE A CA 1
ATOM 715 C C . ILE A 1 91 ? -7.215 7.002 22.403 1.00 97.69 91 ILE A C 1
ATOM 717 O O . ILE A 1 91 ? -6.623 5.931 22.332 1.00 97.69 91 ILE A O 1
ATOM 721 N N . LEU A 1 92 ? -6.857 8.049 21.657 1.00 97.31 92 LEU A N 1
ATOM 722 C CA . LEU A 1 92 ? -5.740 7.997 20.715 1.00 97.31 92 LEU A CA 1
ATOM 723 C C . LEU A 1 92 ? -4.426 7.685 21.445 1.00 97.31 92 LEU A C 1
ATOM 725 O O . LEU A 1 92 ? -3.684 6.817 21.000 1.00 97.31 92 LEU A O 1
ATOM 729 N N . ASN A 1 93 ? -4.152 8.339 22.578 1.00 97.50 93 ASN A N 1
ATOM 730 C CA . ASN A 1 93 ? -2.936 8.085 23.357 1.00 97.50 93 ASN A CA 1
ATOM 731 C C . ASN A 1 93 ? -2.897 6.678 23.971 1.00 97.50 93 ASN A C 1
ATOM 733 O O . ASN A 1 93 ? -1.814 6.130 24.161 1.00 97.50 93 ASN A O 1
ATOM 737 N N . GLU A 1 94 ? -4.057 6.102 24.287 1.00 97.19 94 GLU A N 1
ATOM 738 C CA . GLU A 1 94 ? -4.168 4.740 24.811 1.00 97.19 94 GLU A CA 1
ATOM 739 C C . GLU A 1 94 ? -3.995 3.685 23.707 1.00 97.19 94 GLU A C 1
ATOM 741 O O . GLU A 1 94 ? -3.228 2.741 23.874 1.00 97.19 94 GLU A O 1
ATOM 746 N N . VAL A 1 95 ? -4.701 3.852 22.585 1.00 97.06 95 VAL A N 1
ATOM 747 C CA . VAL A 1 95 ? -4.865 2.822 21.549 1.00 97.06 95 VAL A CA 1
ATOM 748 C C . VAL A 1 95 ? -3.775 2.897 20.481 1.00 97.06 95 VAL A C 1
ATOM 750 O O . VAL A 1 95 ? -3.253 1.874 20.053 1.00 97.06 95 VAL A O 1
ATOM 753 N N . TRP A 1 96 ? -3.379 4.094 20.042 1.00 96.19 96 TRP A N 1
ATOM 754 C CA . TRP A 1 96 ? -2.419 4.245 18.940 1.00 96.19 96 TRP A CA 1
ATOM 755 C C . TRP A 1 96 ? -1.082 3.515 19.167 1.00 96.19 96 TRP A C 1
ATOM 757 O O . TRP A 1 96 ? -0.592 2.884 18.230 1.00 96.19 96 TRP A O 1
ATOM 767 N N . PRO A 1 97 ? -0.476 3.532 20.375 1.00 97.00 97 PRO A N 1
ATOM 768 C CA . PRO A 1 97 ? 0.773 2.812 20.623 1.00 97.00 97 PRO A CA 1
ATOM 769 C C . PRO A 1 97 ? 0.634 1.284 20.588 1.00 97.00 97 PRO A C 1
ATOM 771 O O . PRO A 1 97 ? 1.651 0.604 20.445 1.00 97.00 97 PRO A O 1
ATOM 774 N N . THR A 1 98 ? -0.583 0.752 20.754 1.00 95.69 98 THR A N 1
ATOM 775 C CA . THR A 1 98 ? -0.856 -0.693 20.779 1.00 95.69 98 THR A CA 1
ATOM 776 C C . THR A 1 98 ? -1.239 -1.248 19.414 1.00 95.69 98 THR A C 1
ATOM 778 O O . THR A 1 98 ? -1.226 -2.465 19.249 1.00 95.69 98 THR A O 1
ATOM 781 N N . LEU A 1 99 ? -1.560 -0.381 18.446 1.00 95.19 99 LEU A N 1
ATOM 782 C CA . LEU A 1 99 ? -1.910 -0.797 17.093 1.00 95.19 99 LEU A CA 1
ATOM 783 C C . LEU A 1 99 ? -0.774 -1.587 16.445 1.00 95.19 99 LEU A C 1
ATOM 785 O O . LEU A 1 99 ? 0.402 -1.205 16.496 1.00 95.19 99 LEU A O 1
ATOM 789 N N . GLU A 1 100 ? -1.149 -2.673 15.776 1.00 92.06 100 GLU A N 1
ATOM 790 C CA . GLU A 1 100 ? -0.217 -3.444 14.973 1.00 92.06 100 GLU A CA 1
ATOM 791 C C . GLU A 1 100 ? 0.356 -2.589 13.835 1.00 92.06 100 GLU A C 1
ATOM 793 O O . GLU A 1 100 ? -0.358 -1.908 13.096 1.00 92.06 100 GLU A O 1
ATOM 798 N N . LYS A 1 101 ? 1.682 -2.630 13.685 1.00 93.62 101 LYS A N 1
ATOM 799 C CA . LYS A 1 101 ? 2.393 -1.930 12.614 1.00 93.62 101 LYS A CA 1
ATOM 800 C C . LYS A 1 101 ? 2.465 -2.828 11.389 1.00 93.62 101 LYS A C 1
ATOM 802 O O . LYS A 1 101 ? 3.468 -3.508 11.177 1.00 93.62 101 LYS A O 1
ATOM 807 N N . VAL A 1 102 ? 1.415 -2.794 10.580 1.00 93.00 102 VAL A N 1
ATOM 808 C CA . VAL A 1 102 ? 1.316 -3.570 9.343 1.00 93.00 102 VAL A CA 1
ATOM 809 C C . VAL A 1 102 ? 1.106 -2.657 8.135 1.00 93.00 102 VAL A C 1
ATOM 811 O O . VAL A 1 102 ? 0.462 -1.612 8.219 1.00 93.00 102 VAL A O 1
ATOM 814 N N . ALA A 1 103 ? 1.700 -3.028 7.001 1.00 92.00 103 ALA A N 1
ATOM 815 C CA . ALA A 1 103 ? 1.506 -2.321 5.742 1.00 92.00 103 ALA A CA 1
ATOM 816 C C . ALA A 1 103 ? 0.167 -2.719 5.109 1.00 92.00 103 ALA A C 1
ATOM 818 O O . ALA A 1 103 ? -0.173 -3.904 5.067 1.00 92.00 103 ALA A O 1
ATOM 819 N N . ILE A 1 104 ? -0.551 -1.739 4.556 1.00 92.94 104 ILE A N 1
ATOM 820 C CA . ILE A 1 104 ? -1.830 -1.957 3.865 1.00 92.94 104 ILE A CA 1
ATOM 821 C C . ILE A 1 104 ? -1.699 -2.942 2.693 1.00 92.94 104 ILE A C 1
ATOM 823 O O . ILE A 1 104 ? -2.629 -3.698 2.417 1.00 92.94 104 ILE A O 1
ATOM 827 N N . ASP A 1 105 ? -0.535 -2.978 2.044 1.00 92.25 105 ASP A N 1
ATOM 828 C CA . ASP A 1 105 ? -0.214 -3.896 0.954 1.00 92.25 105 ASP A CA 1
ATOM 829 C C . ASP A 1 105 ? -0.378 -5.359 1.381 1.00 92.25 105 ASP A C 1
ATOM 831 O O . ASP A 1 105 ? -1.059 -6.130 0.709 1.00 92.25 105 ASP A O 1
ATOM 835 N N . ASN A 1 106 ? 0.181 -5.715 2.540 1.00 91.00 106 ASN A N 1
ATOM 836 C CA . ASN A 1 106 ? 0.161 -7.081 3.057 1.00 91.00 106 ASN A CA 1
ATOM 837 C C . ASN A 1 106 ? -1.150 -7.401 3.783 1.00 91.00 106 ASN A C 1
ATOM 839 O O . ASN A 1 106 ? -1.701 -8.479 3.586 1.00 91.00 106 ASN A O 1
ATOM 843 N N . ALA A 1 107 ? -1.637 -6.475 4.614 1.00 94.00 107 ALA A N 1
ATOM 844 C CA . ALA A 1 107 ? -2.834 -6.681 5.428 1.00 94.00 107 ALA A CA 1
ATOM 845 C C . ALA A 1 107 ? -4.116 -6.724 4.587 1.00 94.00 107 ALA A C 1
ATOM 847 O O . ALA A 1 107 ? -5.040 -7.473 4.884 1.00 94.00 107 ALA A O 1
ATOM 848 N N . ILE A 1 108 ? -4.188 -5.900 3.535 1.00 95.56 108 ILE A N 1
ATOM 849 C CA . ILE A 1 108 ? -5.436 -5.646 2.810 1.00 95.56 108 ILE A CA 1
ATOM 850 C C . ILE A 1 108 ? -5.310 -5.957 1.322 1.00 95.56 108 ILE A C 1
ATOM 852 O O . ILE A 1 108 ? -6.124 -6.711 0.787 1.00 95.56 108 ILE A O 1
ATOM 856 N N . ALA A 1 109 ? -4.325 -5.379 0.628 1.00 93.88 109 ALA A N 1
ATOM 857 C CA . ALA A 1 109 ? -4.277 -5.444 -0.833 1.00 93.88 109 ALA A CA 1
ATOM 858 C C . ALA A 1 109 ? -3.951 -6.852 -1.361 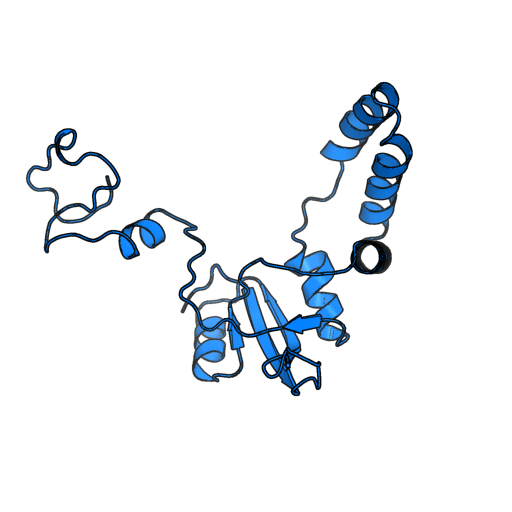1.00 93.88 109 ALA A C 1
ATOM 860 O O . ALA A 1 109 ? -4.587 -7.291 -2.319 1.00 93.88 109 ALA A O 1
ATOM 861 N N . GLU A 1 110 ? -2.999 -7.568 -0.752 1.00 93.00 110 GLU A N 1
ATOM 862 C CA . GLU A 1 110 ? -2.605 -8.923 -1.164 1.00 93.00 110 GLU A CA 1
ATOM 863 C C . GLU A 1 110 ? -3.734 -9.956 -0.965 1.00 93.00 110 GLU A C 1
ATOM 865 O O . GLU A 1 110 ? -4.090 -10.607 -1.957 1.00 93.00 110 GLU A O 1
ATOM 870 N N . PRO A 1 111 ? -4.390 -10.056 0.211 1.00 95.25 111 PRO A N 1
ATOM 871 C CA . PRO A 1 111 ? -5.563 -10.916 0.391 1.00 95.25 111 PRO A CA 1
ATOM 872 C C . PRO A 1 111 ? -6.730 -10.536 -0.530 1.00 95.25 111 PRO A C 1
ATOM 874 O O . PRO A 1 111 ? -7.256 -11.385 -1.250 1.00 95.25 111 PRO A O 1
ATOM 877 N N . ALA A 1 112 ? -7.083 -9.245 -0.611 1.00 96.12 112 ALA A N 1
ATOM 878 C CA . ALA A 1 112 ? -8.176 -8.792 -1.474 1.00 96.12 112 ALA A CA 1
ATOM 879 C C . ALA A 1 112 ? -7.912 -9.076 -2.961 1.00 96.12 112 ALA A C 1
ATOM 881 O O . ALA A 1 112 ? -8.844 -9.363 -3.715 1.00 96.12 112 ALA A O 1
ATOM 882 N N . ALA A 1 113 ? -6.657 -8.994 -3.411 1.00 94.75 113 ALA A N 1
ATOM 883 C CA . ALA A 1 113 ? -6.284 -9.337 -4.777 1.00 94.75 113 ALA A CA 1
ATOM 884 C C . ALA A 1 113 ? -6.451 -10.836 -5.051 1.00 94.75 113 ALA A C 1
ATOM 886 O O . ALA A 1 113 ? -6.964 -11.202 -6.109 1.00 94.75 113 ALA A O 1
ATOM 887 N N . ALA A 1 114 ? -6.073 -11.699 -4.102 1.00 93.56 114 ALA A N 1
ATOM 888 C CA . ALA A 1 114 ? -6.273 -13.144 -4.216 1.00 93.56 114 ALA A CA 1
ATOM 889 C C . ALA A 1 114 ? -7.763 -13.522 -4.340 1.00 93.56 114 ALA A C 1
ATOM 891 O O . ALA A 1 114 ? -8.097 -14.496 -5.014 1.00 93.56 114 ALA A O 1
ATOM 892 N N . GLU A 1 115 ? -8.654 -12.713 -3.762 1.00 95.44 115 GLU A N 1
ATOM 893 C CA . GLU A 1 115 ? -10.112 -12.846 -3.872 1.00 95.44 115 GLU A CA 1
ATOM 894 C C . GLU A 1 115 ? -10.726 -12.132 -5.091 1.00 95.44 115 GLU A C 1
ATOM 896 O O . GLU A 1 115 ? -11.944 -12.134 -5.270 1.00 95.44 115 GLU A O 1
ATOM 901 N N . GLY A 1 116 ? -9.918 -11.492 -5.942 1.00 95.56 116 GLY A N 1
ATOM 902 C CA . GLY A 1 116 ? -10.411 -10.771 -7.119 1.00 95.56 116 GLY A CA 1
ATOM 903 C C . GLY A 1 116 ? -11.167 -9.476 -6.791 1.00 95.56 116 GLY A C 1
ATOM 904 O O . GLY A 1 116 ? -11.998 -9.025 -7.578 1.00 95.56 116 GLY A O 1
ATOM 905 N N . ARG A 1 117 ? -10.887 -8.856 -5.640 1.00 96.06 117 ARG A N 1
ATOM 906 C CA . ARG A 1 117 ? -11.531 -7.612 -5.173 1.00 96.06 117 ARG A CA 1
ATOM 907 C C . ARG A 1 117 ? -10.717 -6.354 -5.484 1.00 96.06 117 ARG A C 1
ATOM 909 O O . ARG A 1 117 ? -11.135 -5.252 -5.138 1.00 96.06 117 ARG A O 1
ATOM 916 N N . VAL A 1 118 ? -9.565 -6.501 -6.142 1.00 96.81 118 VAL A N 1
ATOM 917 C CA . VAL A 1 118 ? -8.642 -5.401 -6.458 1.00 96.81 118 VAL A CA 1
ATOM 918 C C . VAL A 1 118 ? -8.519 -5.221 -7.967 1.00 96.81 118 VAL A C 1
ATOM 920 O O . VAL A 1 118 ? -8.300 -6.174 -8.715 1.00 96.81 118 VAL A O 1
ATOM 923 N N . ALA A 1 119 ? -8.610 -3.969 -8.407 1.00 96.50 119 ALA A N 1
ATOM 924 C CA . ALA A 1 119 ? -8.345 -3.552 -9.776 1.00 96.50 119 ALA A CA 1
ATOM 925 C C . ALA A 1 119 ? -7.113 -2.643 -9.831 1.00 96.50 119 ALA A C 1
ATOM 927 O O . ALA A 1 119 ? -6.798 -1.942 -8.872 1.00 96.50 119 ALA A O 1
ATOM 928 N N . VAL A 1 120 ? -6.438 -2.625 -10.978 1.00 96.56 120 VAL A N 1
ATOM 929 C CA . VAL A 1 120 ? -5.306 -1.741 -11.261 1.00 96.56 120 VAL A CA 1
ATOM 930 C C . VAL A 1 120 ? -5.540 -0.988 -12.563 1.00 96.56 120 VAL A C 1
ATOM 932 O O . VAL A 1 120 ? -6.025 -1.546 -13.550 1.00 96.56 120 VAL A O 1
ATOM 935 N N . ILE A 1 121 ? -5.149 0.284 -12.578 1.00 95.44 121 ILE A N 1
ATOM 936 C CA . ILE A 1 121 ? -5.049 1.100 -13.787 1.00 95.44 121 ILE A CA 1
ATOM 937 C C . ILE A 1 121 ? -3.554 1.306 -14.052 1.00 95.44 121 ILE A C 1
ATOM 939 O O . ILE A 1 121 ? -2.908 2.035 -13.300 1.00 95.44 121 ILE A O 1
ATOM 943 N N . PRO A 1 122 ? -2.965 0.655 -15.073 1.00 93.62 122 PRO A N 1
ATOM 944 C CA . PRO A 1 122 ? -1.554 0.838 -15.386 1.00 93.62 122 PRO A CA 1
ATOM 945 C C . PRO A 1 122 ? -1.250 2.299 -15.735 1.00 93.62 122 PRO A C 1
ATOM 947 O O . PRO A 1 122 ? -1.847 2.855 -16.659 1.00 93.62 122 PRO A O 1
ATOM 950 N N . ALA A 1 123 ? -0.304 2.897 -15.013 1.00 91.44 123 ALA A N 1
ATOM 951 C CA . ALA A 1 123 ? 0.179 4.243 -15.287 1.00 91.44 123 ALA A CA 1
ATOM 952 C C . ALA A 1 123 ? 1.021 4.287 -16.575 1.00 91.44 123 ALA A C 1
ATOM 954 O O . ALA A 1 123 ? 1.736 3.337 -16.903 1.00 91.44 123 ALA A O 1
ATOM 955 N N . THR A 1 124 ? 0.949 5.409 -17.294 1.00 88.69 124 THR A N 1
ATOM 956 C CA . THR A 1 1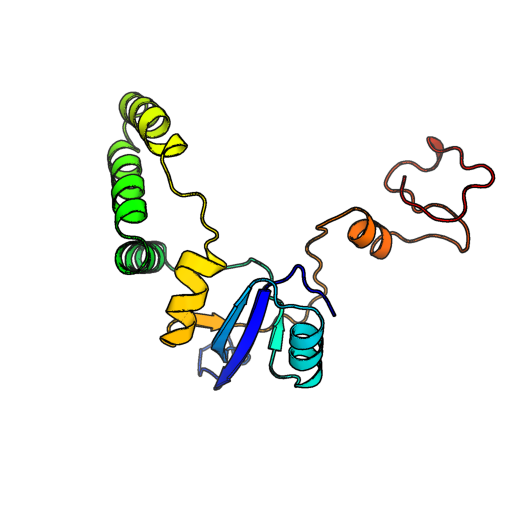24 ? 1.724 5.675 -18.523 1.00 88.69 124 THR A CA 1
ATOM 957 C C . THR A 1 124 ? 2.630 6.902 -18.398 1.00 88.69 124 THR A C 1
ATOM 959 O O . THR A 1 124 ? 3.136 7.401 -19.400 1.00 88.69 124 THR A O 1
ATOM 962 N N . PHE A 1 125 ? 2.801 7.418 -17.182 1.00 87.25 125 PHE A N 1
ATOM 963 C CA . PHE A 1 125 ? 3.657 8.558 -16.863 1.00 87.25 125 PHE A CA 1
ATOM 964 C C . PHE A 1 125 ? 4.922 8.095 -16.128 1.00 87.25 125 PHE A C 1
ATOM 966 O O . PHE A 1 125 ? 4.959 6.992 -15.584 1.00 87.25 125 PHE A O 1
ATOM 973 N N . GLY A 1 126 ? 5.962 8.935 -16.134 1.00 83.56 126 GLY A N 1
ATOM 974 C CA . GLY A 1 126 ? 7.177 8.685 -15.357 1.00 83.56 126 GLY A CA 1
ATOM 975 C C . GLY A 1 126 ? 6.880 8.735 -13.860 1.00 83.56 126 GLY A C 1
ATOM 976 O O . GLY A 1 126 ? 6.185 9.640 -13.403 1.00 83.56 126 GLY A O 1
ATOM 977 N N . TRP A 1 127 ? 7.385 7.757 -13.115 1.00 86.31 127 TRP A N 1
ATOM 978 C CA . TRP A 1 127 ? 7.181 7.629 -11.676 1.00 86.31 127 TRP A CA 1
ATOM 979 C C . TRP A 1 127 ? 8.444 7.063 -11.026 1.00 86.31 127 TRP A C 1
ATOM 981 O O . TRP A 1 127 ? 9.067 6.166 -11.594 1.00 86.31 127 TRP A O 1
ATOM 991 N N . ASP A 1 128 ? 8.781 7.592 -9.853 1.00 81.06 128 ASP A N 1
ATOM 992 C CA . ASP A 1 128 ? 9.839 7.120 -8.961 1.00 81.06 128 ASP A CA 1
ATOM 993 C C . ASP A 1 128 ? 9.394 7.397 -7.512 1.00 81.06 128 ASP A C 1
ATOM 995 O O . ASP A 1 128 ? 8.762 8.426 -7.259 1.00 81.06 128 ASP A O 1
ATOM 999 N N . ASP A 1 129 ? 9.681 6.484 -6.582 1.00 78.81 129 ASP A N 1
ATOM 1000 C CA . ASP A 1 129 ? 9.332 6.616 -5.155 1.00 78.81 129 ASP A CA 1
ATOM 1001 C C . ASP A 1 129 ? 10.374 7.437 -4.370 1.00 78.81 129 ASP A C 1
ATOM 1003 O O . ASP A 1 129 ? 10.156 7.792 -3.217 1.00 78.81 129 ASP A O 1
ATOM 1007 N N . VAL A 1 130 ? 11.528 7.738 -4.984 1.00 77.31 130 VAL A N 1
ATOM 1008 C CA . VAL A 1 130 ? 12.662 8.458 -4.379 1.00 77.31 130 VAL A CA 1
ATOM 1009 C C . VAL A 1 130 ? 12.989 7.907 -2.986 1.00 77.31 130 VAL A C 1
ATOM 1011 O O . VAL A 1 130 ? 13.073 8.629 -1.993 1.00 77.31 130 VAL A O 1
ATOM 1014 N N . GLY A 1 131 ? 13.141 6.584 -2.907 1.00 73.12 131 GLY A N 1
ATOM 1015 C CA . GLY A 1 131 ? 13.269 5.873 -1.632 1.00 73.12 131 GLY A CA 1
ATOM 1016 C C . GLY A 1 131 ? 14.643 6.001 -0.965 1.00 73.12 131 GLY A C 1
ATOM 1017 O O . GLY A 1 131 ? 14.778 5.726 0.227 1.00 73.12 131 GLY A O 1
ATOM 1018 N N . ASP A 1 132 ? 15.670 6.409 -1.713 1.00 77.06 132 ASP A N 1
ATOM 1019 C CA . ASP A 1 132 ? 17.027 6.618 -1.212 1.00 77.06 132 ASP A CA 1
ATOM 1020 C C . ASP A 1 132 ? 17.815 7.663 -2.029 1.00 77.06 132 ASP A C 1
ATOM 1022 O O . ASP A 1 132 ? 17.390 8.153 -3.079 1.00 77.06 132 ASP A O 1
ATOM 1026 N N . PHE A 1 133 ? 19.008 8.004 -1.536 1.00 81.56 133 PHE A N 1
ATOM 1027 C CA . PHE A 1 133 ? 19.912 8.950 -2.195 1.00 81.56 133 PHE A CA 1
ATOM 1028 C C . PHE A 1 133 ? 20.413 8.471 -3.566 1.00 81.56 133 PHE A C 1
ATOM 1030 O O . PHE A 1 133 ? 20.797 9.303 -4.387 1.00 81.56 133 PHE A O 1
ATOM 1037 N N . SER A 1 134 ? 20.413 7.160 -3.834 1.00 77.00 134 SER A N 1
ATOM 1038 C CA . SER A 1 134 ? 20.772 6.624 -5.153 1.00 77.00 134 SER A CA 1
ATOM 1039 C C . SER A 1 134 ? 19.682 6.939 -6.177 1.00 77.00 134 SER A C 1
ATOM 1041 O O . SER A 1 134 ? 19.982 7.439 -7.258 1.00 77.00 134 SER A O 1
ATOM 1043 N N . SER A 1 135 ? 18.420 6.731 -5.803 1.00 77.00 135 SER A N 1
ATOM 1044 C CA . SER A 1 135 ? 17.234 7.045 -6.607 1.00 77.00 135 SER A CA 1
ATOM 1045 C C . SER A 1 135 ? 17.167 8.547 -6.895 1.00 77.00 135 SER A C 1
ATOM 1047 O O . SER A 1 135 ? 17.008 8.972 -8.038 1.00 77.00 135 SER A O 1
ATOM 1049 N N . LEU A 1 136 ? 17.428 9.378 -5.879 1.00 80.19 136 LEU A N 1
ATOM 1050 C CA . LEU A 1 136 ? 17.518 10.827 -6.057 1.00 80.19 136 LEU A CA 1
ATOM 1051 C C . LEU A 1 136 ? 18.645 11.227 -7.025 1.00 80.19 136 LEU A C 1
ATOM 1053 O O . LEU A 1 136 ? 18.463 12.114 -7.860 1.00 80.19 136 LEU A O 1
ATOM 1057 N N . ALA A 1 137 ? 19.805 10.570 -6.951 1.00 81.12 137 ALA A N 1
ATOM 1058 C CA . ALA A 1 137 ? 20.912 10.839 -7.859 1.00 81.12 137 ALA A CA 1
ATOM 1059 C C . ALA A 1 137 ? 20.538 10.542 -9.325 1.00 81.12 137 ALA A C 1
ATOM 1061 O O . ALA A 1 137 ? 20.896 11.319 -10.210 1.00 81.12 137 ALA A O 1
ATOM 1062 N N . GLU A 1 138 ? 19.790 9.474 -9.605 1.00 79.00 138 GLU A N 1
ATOM 1063 C CA . GLU A 1 138 ? 19.343 9.142 -10.967 1.00 79.00 138 GLU A CA 1
ATOM 1064 C C . GLU A 1 138 ? 18.463 10.237 -11.593 1.00 79.00 138 GLU A C 1
ATOM 1066 O O . GLU A 1 138 ? 18.534 10.464 -12.803 1.00 79.00 138 GLU A O 1
ATOM 1071 N N . MET A 1 139 ? 17.720 10.985 -10.773 1.00 79.19 139 MET A N 1
ATOM 1072 C CA . MET A 1 139 ? 16.849 12.077 -11.219 1.00 79.19 139 MET A CA 1
ATOM 1073 C C . MET A 1 139 ? 17.579 13.406 -11.461 1.00 79.19 139 MET A C 1
ATOM 1075 O O . MET A 1 139 ? 17.062 14.280 -12.161 1.00 79.19 139 MET A O 1
ATOM 1079 N N . LEU A 1 140 ? 18.767 13.596 -10.880 1.00 82.62 140 LEU A N 1
ATOM 1080 C CA . LEU A 1 140 ? 19.483 14.870 -10.939 1.00 82.62 140 LEU A CA 1
ATOM 1081 C C . LEU A 1 140 ? 20.415 14.940 -12.149 1.00 82.62 140 LEU A C 1
ATOM 1083 O O . LEU A 1 140 ? 21.277 14.078 -12.295 1.00 82.62 140 LEU A O 1
ATOM 1087 N N . PRO A 1 141 ? 20.352 15.981 -12.991 1.00 74.94 141 PRO A N 1
ATOM 1088 C CA . PRO A 1 141 ? 21.312 16.142 -14.074 1.00 74.94 141 PRO A CA 1
ATOM 1089 C C . PRO A 1 141 ? 22.713 16.453 -13.525 1.00 74.94 141 PRO A C 1
ATOM 1091 O O . PRO A 1 141 ? 22.888 17.324 -12.668 1.00 74.94 141 PRO A O 1
ATOM 1094 N N . ALA A 1 142 ? 23.733 15.784 -14.063 1.00 75.12 142 ALA A N 1
ATOM 1095 C CA . ALA A 1 142 ? 25.129 16.085 -13.768 1.00 75.12 142 ALA A CA 1
ATOM 1096 C C . ALA A 1 142 ? 26.023 15.885 -14.991 1.00 75.12 142 ALA A C 1
ATOM 1098 O O . ALA A 1 142 ? 25.757 15.040 -15.847 1.00 75.12 142 ALA A O 1
ATOM 1099 N N . GLU A 1 143 ? 27.090 16.677 -15.055 1.00 78.06 143 GLU A N 1
ATOM 1100 C CA . GLU A 1 143 ? 28.159 16.488 -16.029 1.00 78.06 143 GLU A CA 1
ATOM 1101 C C . GLU A 1 143 ? 28.983 15.244 -15.680 1.00 78.06 143 GLU A C 1
ATOM 1103 O O . GLU A 1 143 ? 29.049 14.820 -14.521 1.00 78.06 143 GLU A O 1
ATOM 1108 N N . ALA A 1 144 ? 29.630 14.655 -16.687 1.00 76.12 144 ALA A N 1
ATOM 1109 C CA . ALA A 1 144 ? 30.512 13.515 -16.474 1.00 76.12 144 ALA A CA 1
ATOM 1110 C C . ALA A 1 144 ? 31.581 13.852 -15.416 1.00 76.12 144 ALA A C 1
ATOM 1112 O O . ALA A 1 144 ? 32.206 14.909 -15.467 1.00 76.12 144 ALA A O 1
ATOM 1113 N N . ASN A 1 145 ? 31.790 12.940 -14.461 1.00 76.81 145 ASN A N 1
ATOM 1114 C CA . ASN A 1 145 ? 32.739 13.082 -13.348 1.00 76.81 145 ASN A CA 1
ATOM 1115 C C . ASN A 1 145 ? 32.500 14.279 -12.408 1.00 76.81 145 ASN A C 1
ATOM 1117 O O . ASN A 1 145 ? 33.418 14.669 -11.691 1.00 76.81 145 ASN A O 1
ATOM 1121 N N . SER A 1 146 ? 31.282 14.824 -12.361 1.00 83.31 146 SER A N 1
ATOM 1122 C CA . SER A 1 146 ? 30.889 15.856 -11.394 1.00 83.31 146 SER A CA 1
ATOM 1123 C C . SER A 1 146 ? 29.874 15.319 -10.378 1.00 83.31 146 SER A C 1
ATOM 1125 O O . SER A 1 146 ? 29.113 14.403 -10.710 1.00 83.31 146 SER A O 1
ATOM 1127 N N . PRO A 1 147 ? 29.831 15.866 -9.149 1.00 86.31 147 PRO A N 1
ATOM 1128 C CA . PRO A 1 147 ? 28.776 15.538 -8.202 1.00 86.31 147 PRO A CA 1
ATOM 1129 C C . PRO A 1 147 ? 27.423 16.044 -8.700 1.00 86.31 147 PRO A C 1
ATOM 1131 O O . PRO A 1 147 ? 27.319 17.069 -9.382 1.00 86.31 147 PRO A O 1
ATOM 1134 N N . ARG A 1 148 ? 26.369 15.320 -8.335 1.00 88.69 148 ARG A N 1
ATOM 1135 C CA . ARG A 1 148 ? 24.988 15.740 -8.561 1.00 88.69 148 ARG A CA 1
ATOM 1136 C C . ARG A 1 148 ? 24.591 16.666 -7.423 1.00 88.69 148 ARG A C 1
ATOM 1138 O O . ARG A 1 148 ? 24.616 16.241 -6.278 1.00 88.69 148 ARG A O 1
ATOM 1145 N N . ILE A 1 149 ? 24.265 17.916 -7.733 1.00 88.19 149 ILE A N 1
ATOM 1146 C CA . ILE A 1 149 ? 23.955 18.929 -6.717 1.00 88.19 149 ILE A CA 1
ATOM 1147 C C . ILE A 1 149 ? 22.459 19.224 -6.746 1.00 88.19 149 ILE A C 1
ATOM 1149 O O . ILE A 1 149 ? 21.946 19.657 -7.784 1.00 88.19 149 ILE A O 1
ATOM 1153 N N . LEU A 1 150 ? 21.785 19.028 -5.614 1.00 87.75 150 LEU A N 1
ATOM 1154 C CA . LEU A 1 150 ? 20.408 19.463 -5.394 1.00 87.75 150 LEU A CA 1
ATOM 1155 C C . LEU A 1 150 ? 20.407 20.741 -4.542 1.00 87.75 150 LEU A C 1
ATOM 1157 O O . LEU A 1 150 ? 20.558 20.697 -3.328 1.00 87.75 150 LEU A O 1
ATOM 1161 N N . GLY A 1 151 ? 20.208 21.894 -5.182 1.00 87.56 151 GLY A N 1
ATOM 1162 C CA . GLY A 1 151 ? 20.203 23.199 -4.513 1.00 87.56 151 GLY A CA 1
ATOM 1163 C C . GLY A 1 151 ? 21.079 24.227 -5.225 1.00 87.56 151 GLY A C 1
ATOM 1164 O O . GLY A 1 151 ? 21.359 24.100 -6.420 1.00 87.56 151 GLY A O 1
ATOM 1165 N N . ASP A 1 152 ? 21.500 25.267 -4.502 1.00 88.94 152 ASP A N 1
ATOM 1166 C CA . ASP A 1 152 ? 22.361 26.315 -5.057 1.00 88.94 152 ASP A CA 1
ATOM 1167 C C . ASP A 1 152 ? 23.799 25.809 -5.236 1.00 88.94 152 ASP A C 1
ATOM 1169 O O . ASP A 1 152 ? 24.552 25.633 -4.276 1.00 88.94 152 ASP A O 1
ATOM 1173 N N . ARG A 1 153 ? 24.194 25.617 -6.498 1.00 86.56 153 ARG A N 1
ATOM 1174 C CA . ARG A 1 153 ? 25.540 25.169 -6.876 1.00 86.56 153 ARG A CA 1
ATOM 1175 C C . ARG A 1 153 ? 26.646 26.108 -6.397 1.00 86.56 153 ARG A C 1
ATOM 1177 O O . ARG A 1 153 ? 27.761 25.643 -6.199 1.00 86.56 153 ARG A O 1
ATOM 1184 N N . ASN A 1 154 ? 26.361 27.393 -6.181 1.00 89.69 154 ASN A N 1
ATOM 1185 C CA . ASN A 1 154 ? 27.364 28.354 -5.716 1.00 89.69 154 ASN A CA 1
ATOM 1186 C C . ASN A 1 154 ? 27.770 28.134 -4.253 1.00 89.69 154 ASN A C 1
ATOM 1188 O O . ASN A 1 154 ? 28.795 28.655 -3.818 1.00 89.69 154 ASN A O 1
ATOM 1192 N N . LEU A 1 155 ? 26.984 27.364 -3.495 1.00 90.94 155 LEU A N 1
ATOM 1193 C CA . LEU A 1 155 ? 27.286 27.008 -2.110 1.00 90.94 155 LEU A CA 1
ATOM 1194 C C . LEU A 1 155 ? 28.103 25.712 -1.996 1.00 90.94 155 LEU A C 1
ATOM 1196 O O . LEU A 1 155 ? 28.452 25.309 -0.888 1.00 90.94 155 LEU A O 1
ATOM 1200 N N . VAL A 1 156 ? 28.421 25.058 -3.119 1.00 88.88 156 VAL A N 1
ATOM 1201 C CA . VAL A 1 156 ? 29.119 23.770 -3.152 1.00 88.88 156 VAL A CA 1
ATOM 1202 C C . VAL A 1 156 ? 30.490 23.927 -3.801 1.00 88.88 156 VAL A C 1
ATOM 1204 O O . VAL A 1 156 ? 30.612 24.319 -4.959 1.00 88.88 156 VAL A O 1
ATOM 1207 N N . VAL A 1 157 ? 31.537 23.550 -3.067 1.00 88.25 157 VAL A N 1
ATOM 1208 C CA . VAL A 1 157 ? 32.902 23.437 -3.596 1.00 88.25 157 VAL A CA 1
ATOM 1209 C C . VAL A 1 157 ? 33.236 21.958 -3.761 1.00 88.25 157 VAL A C 1
ATOM 1211 O O . VAL A 1 157 ? 33.357 21.232 -2.778 1.00 88.25 157 VAL A O 1
ATOM 1214 N N . ALA A 1 158 ? 33.399 21.512 -5.007 1.00 85.44 158 ALA A N 1
ATOM 1215 C CA . ALA A 1 158 ? 33.808 20.149 -5.335 1.00 85.44 158 ALA A CA 1
ATOM 1216 C C . ALA A 1 158 ? 35.258 20.135 -5.839 1.00 85.44 158 ALA A C 1
ATOM 1218 O O . ALA A 1 158 ? 35.576 20.765 -6.847 1.00 85.44 158 ALA A O 1
ATOM 1219 N N . GLN A 1 159 ? 36.145 19.402 -5.162 1.00 85.12 159 GLN A N 1
ATO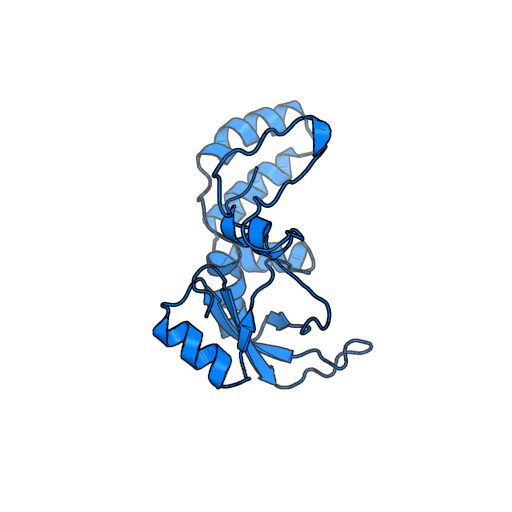M 1220 C CA . GLN A 1 159 ? 37.545 19.242 -5.564 1.00 85.12 159 GLN A CA 1
ATOM 1221 C C . GLN A 1 159 ? 37.895 17.755 -5.593 1.00 85.12 159 GLN A C 1
ATOM 1223 O O . GLN A 1 159 ? 37.807 17.086 -4.571 1.00 85.12 159 GLN A O 1
ATOM 1228 N N . GLN A 1 160 ? 38.275 17.240 -6.769 1.00 82.38 160 GLN A N 1
ATOM 1229 C CA . GLN A 1 160 ? 38.596 15.816 -6.971 1.00 82.38 160 GLN A CA 1
ATOM 1230 C C . GLN A 1 160 ? 37.502 14.853 -6.463 1.00 82.38 160 GLN A C 1
ATOM 1232 O O . GLN A 1 160 ? 37.801 13.753 -6.007 1.00 82.38 160 GLN A O 1
ATOM 1237 N N . ALA A 1 161 ? 36.234 15.262 -6.557 1.00 78.75 161 ALA A N 1
ATOM 1238 C CA . ALA A 1 161 ? 35.080 14.487 -6.112 1.00 78.75 161 ALA A CA 1
ATOM 1239 C C . ALA A 1 161 ? 34.279 13.981 -7.327 1.00 78.75 161 ALA A C 1
ATOM 1241 O O . ALA A 1 161 ? 33.339 14.650 -7.760 1.00 78.75 161 ALA A O 1
ATOM 1242 N N . PRO A 1 162 ? 34.668 12.846 -7.938 1.00 78.00 162 PRO A N 1
ATOM 1243 C CA . PRO A 1 162 ? 33.920 12.280 -9.049 1.00 78.00 162 PRO A CA 1
ATOM 1244 C C . PRO A 1 162 ? 32.618 11.641 -8.552 1.00 78.00 162 PRO A C 1
ATOM 1246 O O . PRO A 1 162 ? 32.635 10.706 -7.754 1.00 78.00 162 PRO A O 1
ATOM 1249 N N . GLY A 1 163 ? 31.487 12.115 -9.077 1.00 77.50 163 GLY A N 1
ATOM 1250 C CA . GLY A 1 163 ? 30.165 11.581 -8.748 1.00 77.50 163 GLY A CA 1
ATOM 1251 C C . GLY A 1 163 ? 29.694 11.930 -7.332 1.00 77.50 163 GLY A C 1
ATOM 1252 O O . GLY A 1 163 ? 30.137 12.907 -6.737 1.00 77.50 163 GLY A O 1
ATOM 1253 N N . GLY A 1 164 ? 28.757 11.138 -6.807 1.00 80.00 164 GLY A N 1
ATOM 1254 C CA . GLY A 1 164 ? 28.084 11.413 -5.534 1.00 80.00 164 GLY A CA 1
ATOM 1255 C C . GLY A 1 164 ? 26.929 12.409 -5.659 1.00 80.00 164 GLY A C 1
ATOM 1256 O O . GLY A 1 164 ? 26.692 12.981 -6.726 1.00 80.00 164 GLY A O 1
ATOM 1257 N N . ILE A 1 165 ? 26.194 12.576 -4.562 1.00 84.81 165 ILE A N 1
ATOM 1258 C CA . ILE A 1 165 ? 25.102 13.538 -4.423 1.00 84.81 165 ILE A CA 1
ATOM 1259 C C . ILE A 1 165 ? 25.428 14.504 -3.284 1.00 84.81 165 ILE A C 1
ATOM 1261 O O . ILE A 1 165 ? 25.934 14.077 -2.245 1.00 84.81 165 ILE A O 1
ATOM 1265 N N . VAL A 1 166 ? 25.178 15.790 -3.519 1.00 83.69 166 VAL A N 1
ATOM 1266 C CA . VAL A 1 166 ? 25.347 16.891 -2.564 1.00 83.69 166 VAL A CA 1
ATOM 1267 C C . VAL A 1 166 ? 24.044 17.663 -2.464 1.00 83.69 166 VAL A C 1
ATOM 1269 O O . VAL A 1 166 ? 23.500 18.032 -3.533 1.00 83.69 166 VAL A O 1
#

Organism: Photinus pyralis (NCBI:txid7054)

Foldseek 3Di:
DDQQFKKFFFADADPDPPQRQKGFGQAIGGRDDPVVVVVQVVVVRMDTDQLDDDDDPVVLLVQCCVQPVVLSVLVVCLVVCVVPPVSNVVSCVVRVVVHDDDDCSVRGVRVCSNVRNDMDRDDPDDDDPCPDQVSVQVVADDDAQDEREDDDPVVDDDDNRGYYYD

InterPro domains:
  IPR005835 Nucleotidyl transferase domain [PF00483] (1-141)
  IPR029044 Nucleotide-diphospho-sugar transferases [G3DSA:3.90.550.10] (1-166)
  IPR029044 Nucleotide-diphospho-sugar transferases [SSF53448] (1-138)
  IPR051161 Mannose-6-phosphate isomerase type 2 [PTHR46390] (1-157)

Sequence (166 aa):
PATGFGYVKLGDKLDVPNAPSARLVSAFKEKPDAYTAAKYLSSGNYRWNAGMFVTKASTLMDLVKEYEPELHKDLTRIAEAWEDKTQRETILNEVWPTLEKVAIDNAIAEPAAAEGRVAVIPATFGWDDVGDFSSLAEML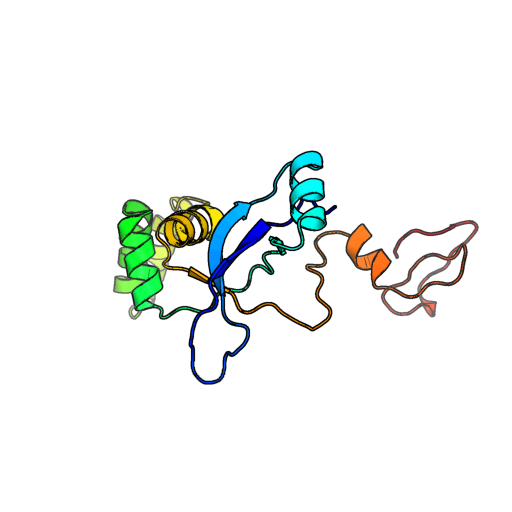PAEANSPRILGDRNLVVAQQAPGGIV

Secondary structure (DSSP, 8-state):
--SSS-EEEEEEEP--TT-TT-EEEEEEESS--HHHHHHHHHTS-EEE--S-----HHHHHHHHHHH-HHHHHHHHHHHHTTT-HHHHHHHHHHHGGGS----HIIIIIHHHHHTT--EE----S------SHHHHHHHS---TTS-B--S-GGG---SS--S-B-

Radius of gyration: 21.56 Å; chains: 1; bounding box: 55×42×46 Å

pLDDT: mean 91.11, std 6.69, range [73.12, 98.25]